Protein AF-A0A2U3K856-F1 (afdb_monomer_lite)

Organism: NCBI:txid2042962

pLDDT: mean 74.53, std 21.67, range [30.28, 96.25]

Foldseek 3Di:
DDDDDDDDDDDDDPDDPPPPPVDPPPPQPQLCVVCVVQLVVQCVVPNNLRSLLVVLVVLLVVLVVLVVVCVVPVPDPVDPPDPDPSVSSSVSSNVNSVVSNVVSVVVVVVVVD

Structure (mmCIF, N/CA/C/O backbone):
data_AF-A0A2U3K856-F1
#
_entry.id   AF-A0A2U3K856-F1
#
loop_
_atom_site.group_PDB
_atom_site.id
_atom_site.type_symbol
_atom_site.label_atom_id
_atom_site.label_alt_id
_atom_site.label_comp_id
_atom_site.label_asym_id
_atom_site.label_entity_id
_atom_site.label_seq_id
_atom_site.pdbx_PDB_ins_code
_atom_site.Cartn_x
_atom_site.Cartn_y
_atom_site.Cartn_z
_atom_site.occupancy
_atom_site.B_iso_or_equiv
_atom_site.auth_seq_id
_atom_site.auth_comp_id
_atom_site.auth_asym_id
_atom_site.auth_atom_id
_atom_site.pdbx_PDB_model_num
ATOM 1 N N . MET A 1 1 ? 13.193 55.016 -35.273 1.00 34.50 1 MET A N 1
ATOM 2 C CA . MET A 1 1 ? 11.829 55.539 -35.527 1.00 34.50 1 MET A CA 1
ATOM 3 C C . MET A 1 1 ? 11.645 55.729 -37.026 1.00 34.50 1 MET A C 1
ATOM 5 O O . MET A 1 1 ? 12.652 56.051 -37.648 1.00 34.50 1 MET A O 1
ATOM 9 N N . PRO A 1 2 ? 10.433 55.655 -37.610 1.00 50.34 2 PRO A N 1
ATOM 10 C CA . PRO A 1 2 ? 9.139 55.136 -37.128 1.00 50.34 2 PRO A CA 1
ATOM 11 C C . PRO A 1 2 ? 8.605 54.028 -38.096 1.00 50.34 2 PRO A C 1
ATOM 13 O O . PRO A 1 2 ? 9.212 53.759 -39.124 1.00 50.34 2 PRO A O 1
ATOM 16 N N . ARG A 1 3 ? 7.560 53.252 -37.797 1.00 36.56 3 ARG A N 1
ATOM 17 C CA . ARG A 1 3 ? 6.150 53.649 -37.902 1.00 36.56 3 ARG A CA 1
ATOM 18 C C . ARG A 1 3 ? 5.308 52.933 -36.850 1.00 36.56 3 ARG A C 1
ATOM 20 O O . ARG A 1 3 ? 5.288 51.712 -36.770 1.00 36.56 3 ARG A O 1
ATOM 27 N N . THR A 1 4 ? 4.620 53.758 -36.081 1.00 47.41 4 THR A N 1
ATOM 28 C CA . THR A 1 4 ? 3.412 53.463 -35.321 1.00 47.41 4 THR A CA 1
ATOM 29 C C . THR A 1 4 ? 2.319 52.928 -36.245 1.00 47.41 4 THR A C 1
ATOM 31 O O . THR A 1 4 ? 2.082 53.511 -37.305 1.00 47.41 4 THR A O 1
ATOM 34 N N . PHE A 1 5 ? 1.626 51.879 -35.814 1.00 31.89 5 PHE A N 1
ATOM 35 C CA . PHE A 1 5 ? 0.264 51.601 -36.251 1.00 31.89 5 PHE A CA 1
ATOM 36 C C . PHE A 1 5 ? -0.542 51.304 -34.989 1.00 31.89 5 PHE A C 1
ATOM 38 O O . PHE A 1 5 ? -0.289 50.322 -34.298 1.00 31.89 5 PHE A O 1
ATOM 45 N N . ASP A 1 6 ? -1.422 52.239 -34.668 1.00 40.41 6 ASP A N 1
ATOM 46 C CA . ASP A 1 6 ? -2.456 52.125 -33.648 1.00 40.41 6 ASP A CA 1
ATOM 47 C C . ASP A 1 6 ? -3.807 52.252 -34.370 1.00 40.41 6 ASP A C 1
ATOM 49 O O . ASP A 1 6 ? -3.843 52.662 -35.534 1.00 40.41 6 ASP A O 1
ATOM 53 N N . VAL A 1 7 ? -4.884 51.986 -33.634 1.00 35.28 7 VAL A N 1
ATOM 54 C CA . VAL A 1 7 ? -6.310 52.006 -33.990 1.00 35.28 7 VAL A CA 1
ATOM 55 C C . VAL A 1 7 ? -6.893 50.624 -34.304 1.00 35.28 7 VAL A C 1
ATOM 57 O O . VAL A 1 7 ? -6.959 50.162 -35.438 1.00 35.28 7 VAL A O 1
ATOM 60 N N . SER A 1 8 ? -7.315 49.976 -33.216 1.00 41.66 8 SER A N 1
ATOM 61 C CA . SER A 1 8 ? -8.722 49.661 -32.931 1.00 41.66 8 SER A CA 1
ATOM 62 C C . SER A 1 8 ? -9.647 49.350 -34.111 1.00 41.66 8 SER A C 1
ATOM 64 O O . SER A 1 8 ? -10.033 50.250 -34.842 1.00 41.66 8 SER A O 1
ATOM 66 N N . GLU A 1 9 ? -10.085 48.092 -34.185 1.00 41.16 9 GLU A N 1
ATOM 67 C CA . GLU A 1 9 ? -11.480 47.619 -34.309 1.00 41.16 9 GLU A CA 1
ATOM 68 C C . GLU A 1 9 ? -11.466 46.213 -34.918 1.00 41.16 9 GLU A C 1
ATOM 70 O O . GLU A 1 9 ? -10.957 45.989 -36.012 1.00 41.16 9 GLU A O 1
ATOM 75 N N . GLY A 1 10 ? -12.014 45.237 -34.196 1.00 32.22 10 GLY A N 1
ATOM 76 C CA . GLY A 1 10 ? -12.090 43.869 -34.697 1.00 32.22 10 GLY A CA 1
ATOM 77 C C . GLY A 1 10 ? -12.407 42.869 -33.606 1.00 32.22 10 GLY A C 1
ATOM 78 O O . GLY A 1 10 ? -11.552 42.096 -33.193 1.00 32.22 10 GLY A O 1
ATOM 79 N N . ILE A 1 11 ? -13.646 42.916 -33.125 1.00 47.19 11 ILE A N 1
ATOM 80 C CA . ILE A 1 11 ? -14.276 41.864 -32.329 1.00 47.19 11 ILE A CA 1
ATOM 81 C C . ILE A 1 11 ? -14.063 40.529 -33.054 1.00 47.19 11 ILE A C 1
ATOM 83 O O . ILE A 1 11 ? -14.639 40.308 -34.118 1.00 47.19 11 ILE A O 1
ATOM 87 N N . LEU A 1 12 ? -13.260 39.633 -32.481 1.00 36.38 12 LEU A N 1
ATOM 88 C CA . LEU A 1 12 ? -13.269 38.227 -32.857 1.00 36.38 12 LEU A CA 1
ATOM 89 C C . LEU A 1 12 ? -13.271 37.387 -31.583 1.00 36.38 12 LEU A C 1
ATOM 91 O O . LEU A 1 12 ? -12.282 37.305 -30.864 1.00 36.38 12 LEU A O 1
ATOM 95 N N . SER A 1 13 ? -14.471 36.882 -31.307 1.00 35.12 13 SER A N 1
ATOM 96 C CA . SER A 1 13 ? -14.848 35.764 -30.450 1.00 35.12 13 SER A CA 1
ATOM 97 C C . SER A 1 13 ? -13.857 35.324 -29.378 1.00 35.12 13 SER A C 1
ATOM 99 O O . SER A 1 13 ? -12.834 34.703 -29.651 1.00 35.12 13 SER A O 1
ATOM 101 N N . ALA A 1 14 ? -14.285 35.507 -28.128 1.00 40.62 14 ALA A N 1
ATOM 102 C CA . ALA A 1 14 ? -13.932 34.608 -27.046 1.00 40.62 14 ALA A CA 1
ATOM 103 C C . ALA A 1 14 ? -14.313 33.174 -27.452 1.00 40.62 14 ALA A C 1
ATOM 105 O O . ALA A 1 14 ? -15.461 32.756 -27.296 1.00 40.62 14 ALA A O 1
ATOM 106 N N . GLU A 1 15 ? -13.363 32.431 -28.014 1.00 43.78 15 GLU A N 1
ATOM 107 C CA . GLU A 1 15 ? -13.468 30.982 -28.055 1.00 43.78 15 GLU A CA 1
ATOM 108 C C . GLU A 1 15 ? -13.307 30.467 -26.621 1.00 43.78 15 GLU A C 1
ATOM 110 O O . GLU A 1 15 ? -12.404 30.904 -25.895 1.00 43.78 15 GLU A O 1
ATOM 115 N N . PRO A 1 16 ? -14.200 29.577 -26.163 1.00 37.84 16 PRO A N 1
ATOM 116 C CA . PRO A 1 16 ? -14.087 29.011 -24.838 1.00 37.84 16 PRO A CA 1
ATOM 117 C C . PRO A 1 16 ? -12.800 28.195 -24.815 1.00 37.84 16 PRO A C 1
ATOM 119 O O . PRO A 1 16 ? -12.584 27.355 -25.689 1.00 37.84 16 PRO A O 1
ATOM 122 N N . LEU A 1 17 ? -11.954 28.446 -23.814 1.00 40.78 17 LEU A N 1
ATOM 123 C CA . LEU A 1 17 ? -10.871 27.550 -23.430 1.00 40.78 17 LEU A CA 1
ATOM 124 C C . LEU A 1 17 ? -11.414 26.124 -23.490 1.00 40.78 17 LEU A C 1
ATOM 126 O O . LEU A 1 17 ? -12.246 25.741 -22.665 1.00 40.78 17 LEU A O 1
ATOM 130 N N . CYS A 1 18 ? -10.996 25.393 -24.527 1.00 30.28 18 CYS A N 1
ATOM 131 C CA . CYS A 1 18 ? -11.321 23.997 -24.733 1.00 30.28 18 CYS A CA 1
ATOM 132 C C . CYS A 1 18 ? -10.980 23.293 -23.429 1.00 30.28 18 CYS A C 1
ATOM 134 O O . CYS A 1 18 ? -9.810 23.145 -23.073 1.00 30.28 18 CYS A O 1
ATOM 136 N N . SER A 1 19 ? -12.039 22.953 -22.698 1.00 41.44 19 SER A N 1
ATOM 137 C CA . SER A 1 19 ? -12.000 22.237 -21.443 1.00 41.44 19 SER A CA 1
ATOM 138 C C . SER A 1 19 ? -11.069 21.054 -21.629 1.00 41.44 19 SER A C 1
ATOM 140 O O . SER A 1 19 ? -11.345 20.151 -22.423 1.00 41.44 19 SER A O 1
ATOM 142 N N . THR A 1 20 ? -9.940 21.094 -20.929 1.00 46.66 20 THR A N 1
ATOM 143 C CA . THR A 1 20 ? -9.051 19.962 -20.753 1.00 46.66 20 THR A CA 1
ATOM 144 C C . THR A 1 20 ? -9.845 18.875 -20.037 1.00 46.66 20 THR A C 1
ATOM 146 O O . THR A 1 20 ? -9.769 1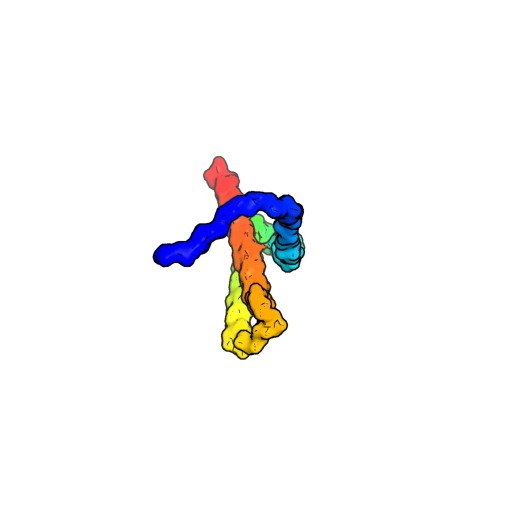8.707 -18.825 1.00 46.66 20 THR A O 1
ATOM 149 N N . HIS A 1 21 ? -10.611 18.098 -20.800 1.00 47.59 21 HIS A N 1
ATOM 150 C CA . HIS A 1 21 ? -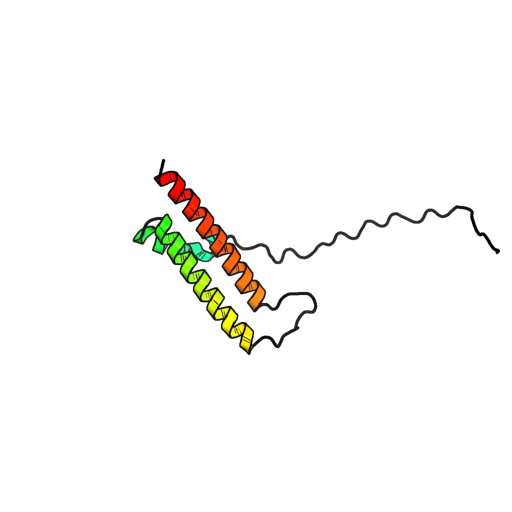11.053 16.769 -20.408 1.00 47.59 21 HIS A CA 1
ATOM 151 C C . HIS A 1 21 ? -9.810 15.868 -20.411 1.00 47.59 21 HIS A C 1
ATOM 153 O O . HIS A 1 21 ? -9.616 15.010 -21.270 1.00 47.59 21 HIS A O 1
ATOM 159 N N . GLY A 1 22 ? -8.912 16.132 -19.459 1.00 41.62 22 GLY A N 1
ATOM 160 C CA . GLY A 1 22 ? -7.811 15.261 -19.094 1.00 41.62 22 GLY A CA 1
ATOM 161 C C . GLY A 1 22 ? -8.413 14.012 -18.475 1.00 41.62 22 GLY A C 1
ATOM 162 O O . GLY A 1 22 ? -8.937 14.056 -17.367 1.00 41.62 22 GLY A O 1
ATOM 163 N N . GLY A 1 23 ? -8.409 12.935 -19.259 1.00 42.06 23 GLY A N 1
ATOM 164 C CA . GLY A 1 23 ? -9.114 11.685 -19.009 1.00 42.06 23 GLY A CA 1
ATOM 165 C C . GLY A 1 23 ? -9.051 11.177 -17.570 1.00 42.06 23 GLY A C 1
ATOM 166 O O . GLY A 1 23 ? -7.977 10.912 -17.030 1.00 42.06 23 GLY A O 1
ATOM 167 N N . GLY A 1 24 ? -10.237 10.943 -17.010 1.00 45.03 24 GLY A N 1
ATOM 168 C CA . GLY A 1 24 ? -10.473 10.242 -15.751 1.00 45.03 24 GLY A CA 1
ATOM 169 C C . GLY A 1 24 ? -10.172 8.741 -15.817 1.00 45.03 24 GLY A C 1
ATOM 170 O O . GLY A 1 24 ? -11.021 7.938 -15.455 1.00 45.03 24 GLY A O 1
ATOM 171 N N . TYR A 1 25 ? -8.976 8.359 -16.268 1.00 49.81 25 TYR A N 1
ATOM 172 C CA . TYR A 1 25 ? -8.489 6.971 -16.216 1.00 49.81 25 TYR A CA 1
ATOM 173 C C . TYR A 1 25 ? -7.676 6.672 -14.952 1.00 49.81 25 TYR A C 1
ATOM 175 O O . TYR A 1 25 ? -7.108 5.596 -14.827 1.00 49.81 25 TYR A O 1
ATOM 183 N N . ASN A 1 26 ? -7.616 7.622 -14.019 1.00 52.28 26 ASN A N 1
ATOM 184 C CA . ASN A 1 26 ? -7.006 7.441 -12.710 1.00 52.28 26 ASN A CA 1
ATOM 185 C C . ASN A 1 26 ? -8.054 7.711 -11.630 1.00 52.28 26 ASN A C 1
ATOM 187 O O . ASN A 1 26 ? -7.900 8.608 -10.809 1.00 52.28 26 ASN A O 1
ATOM 191 N N . ARG A 1 27 ? -9.195 7.019 -11.716 1.00 52.84 27 ARG A N 1
ATOM 192 C CA . ARG A 1 27 ? -10.062 6.855 -10.554 1.00 52.84 27 ARG A CA 1
ATOM 193 C C . ARG A 1 27 ? -9.466 5.645 -9.831 1.00 52.84 27 ARG A C 1
ATOM 195 O O . ARG A 1 27 ? -9.633 4.544 -10.354 1.00 52.84 27 ARG A O 1
ATOM 202 N N . PRO A 1 28 ? -8.698 5.830 -8.741 1.00 56.22 28 PRO A N 1
ATOM 203 C CA . PRO A 1 28 ? -8.270 4.696 -7.942 1.00 56.22 28 PRO A CA 1
ATOM 204 C C . PRO A 1 28 ? -9.559 3.990 -7.535 1.00 56.22 28 PRO A C 1
ATOM 206 O O . PRO A 1 28 ? -10.477 4.639 -7.022 1.00 56.22 28 PRO A O 1
ATOM 209 N N . MET A 1 29 ? -9.679 2.704 -7.851 1.00 58.78 29 MET A N 1
ATOM 210 C CA . MET A 1 29 ? -10.653 1.895 -7.135 1.00 58.78 29 MET A CA 1
ATOM 211 C C . MET A 1 29 ? -10.229 1.991 -5.663 1.00 58.78 29 MET A C 1
ATOM 213 O O . MET A 1 29 ? -9.027 1.938 -5.376 1.00 58.78 29 MET A O 1
ATOM 217 N N . PRO A 1 30 ? -11.152 2.317 -4.748 1.00 79.12 30 PRO A N 1
ATOM 218 C CA . PRO A 1 30 ? -10.781 2.511 -3.356 1.00 79.12 30 PRO A CA 1
ATOM 219 C C . PRO A 1 30 ? -10.127 1.222 -2.855 1.00 79.12 30 PRO A C 1
ATOM 221 O O . PRO A 1 30 ? -10.644 0.132 -3.091 1.00 79.12 30 PRO A O 1
ATOM 224 N N . VAL A 1 31 ? -8.986 1.341 -2.170 1.00 86.44 31 VAL A N 1
ATOM 225 C CA . VAL A 1 31 ? -8.171 0.181 -1.757 1.00 86.44 31 VAL A CA 1
ATOM 226 C C . VAL A 1 31 ? -8.973 -0.847 -0.952 1.00 86.44 31 VAL A C 1
ATOM 228 O O . VAL A 1 31 ? -8.686 -2.038 -0.990 1.00 86.44 31 VAL A O 1
ATOM 231 N N . PHE A 1 32 ? -10.011 -0.385 -0.255 1.00 86.88 32 PHE A N 1
ATOM 232 C CA . PHE A 1 32 ? -10.925 -1.211 0.525 1.00 86.88 32 PHE A CA 1
ATOM 233 C C . PHE A 1 32 ? -11.800 -2.137 -0.326 1.00 86.88 32 PHE A C 1
ATOM 235 O O . PHE A 1 32 ? -12.091 -3.237 0.129 1.00 86.88 32 PHE A O 1
ATOM 242 N N . ASP A 1 33 ? -12.179 -1.726 -1.538 1.00 87.38 33 ASP A N 1
ATOM 243 C CA . ASP A 1 33 ? -12.967 -2.563 -2.450 1.00 87.38 33 ASP A CA 1
ATOM 244 C C . ASP A 1 33 ? -12.050 -3.576 -3.151 1.00 87.38 33 ASP A C 1
ATOM 246 O O . ASP A 1 33 ? -12.361 -4.763 -3.219 1.00 87.38 33 ASP A O 1
ATOM 250 N N . ASP A 1 34 ? -10.877 -3.128 -3.611 1.00 87.56 34 ASP A N 1
ATOM 251 C CA . ASP A 1 34 ? -9.912 -3.979 -4.322 1.00 87.56 34 ASP A CA 1
ATOM 252 C C . ASP A 1 34 ? -9.344 -5.098 -3.437 1.00 87.56 34 ASP A C 1
ATOM 254 O O . ASP A 1 34 ? -9.053 -6.193 -3.918 1.00 87.56 34 ASP A O 1
ATOM 258 N N . LYS A 1 35 ? -9.163 -4.820 -2.142 1.00 90.75 35 LYS A N 1
ATOM 259 C CA . LYS A 1 35 ? -8.539 -5.729 -1.171 1.00 90.75 35 LYS A CA 1
ATOM 260 C C . LYS A 1 35 ? -9.520 -6.263 -0.128 1.00 90.75 35 LYS A C 1
ATOM 262 O O . LYS A 1 35 ? -9.091 -6.744 0.918 1.00 90.75 35 LYS A O 1
ATOM 267 N N . GLN A 1 36 ? -10.823 -6.209 -0.408 1.00 92.56 36 GLN A N 1
ATOM 268 C CA . GLN A 1 36 ? -11.874 -6.559 0.549 1.00 92.56 36 GLN A CA 1
ATOM 269 C C . GLN A 1 36 ? -11.701 -7.964 1.150 1.00 92.56 36 GLN A C 1
ATOM 271 O O . GLN A 1 36 ? -11.716 -8.110 2.368 1.00 92.56 36 GLN A O 1
ATOM 276 N N . GLU A 1 37 ? -11.497 -8.990 0.320 1.00 94.06 37 GLU A N 1
ATOM 277 C CA . GLU A 1 37 ? -11.373 -10.383 0.783 1.00 94.06 37 GLU A CA 1
ATOM 278 C C . GLU A 1 37 ? -10.162 -10.579 1.713 1.00 94.06 37 GLU A C 1
ATOM 280 O O . GLU A 1 37 ? -10.268 -11.190 2.778 1.00 94.06 37 GLU A O 1
ATOM 285 N N . GLU A 1 38 ? -9.011 -10.014 1.340 1.00 93.50 38 GLU A N 1
ATOM 286 C CA . GLU A 1 38 ? -7.788 -10.073 2.145 1.00 93.50 38 GLU A CA 1
ATOM 287 C C . GLU A 1 38 ? -7.959 -9.315 3.466 1.00 93.50 38 GLU A C 1
ATOM 289 O O . GLU A 1 38 ? -7.560 -9.807 4.524 1.00 93.50 38 GLU A O 1
ATOM 294 N N . LEU A 1 39 ? -8.586 -8.134 3.418 1.00 95.19 39 LEU A N 1
ATOM 295 C CA . LEU A 1 39 ? -8.898 -7.341 4.602 1.00 95.19 39 LEU A CA 1
ATOM 296 C C . LEU A 1 39 ? -9.812 -8.122 5.545 1.00 95.19 39 LEU A C 1
ATOM 298 O O . LEU A 1 39 ? -9.457 -8.295 6.705 1.00 95.19 39 LEU A O 1
ATOM 302 N N . GLU A 1 40 ? -10.925 -8.671 5.063 1.00 94.94 40 GLU A N 1
ATOM 303 C CA . GLU A 1 40 ? -11.840 -9.472 5.881 1.00 94.94 40 GLU A CA 1
ATOM 304 C C . GLU A 1 40 ? -11.126 -10.670 6.522 1.00 94.94 40 GLU A C 1
ATOM 306 O O . GLU A 1 40 ? -11.282 -10.930 7.722 1.00 94.94 40 GLU A O 1
ATOM 311 N N . HIS A 1 41 ? -10.284 -11.369 5.758 1.00 96.06 41 HIS A N 1
ATOM 312 C CA . HIS A 1 41 ? -9.521 -12.511 6.247 1.00 96.06 41 HIS A CA 1
ATOM 313 C C . HIS A 1 41 ? -8.548 -12.126 7.373 1.00 96.06 41 HIS A C 1
ATOM 315 O O . HIS A 1 41 ? -8.574 -12.711 8.463 1.00 96.06 41 HIS A O 1
ATOM 321 N N . TYR A 1 42 ? -7.700 -11.122 7.142 1.00 96.00 42 TYR A N 1
ATOM 322 C CA . TYR A 1 42 ? -6.672 -10.727 8.103 1.00 96.00 42 TYR A CA 1
ATOM 323 C C . TYR A 1 42 ? -7.234 -9.948 9.298 1.00 96.00 42 TYR A C 1
ATOM 325 O O . TYR A 1 42 ? -6.741 -10.119 10.418 1.00 96.00 42 TYR A O 1
ATOM 333 N N . GLU A 1 43 ? -8.271 -9.129 9.102 1.00 95.12 43 GLU A N 1
ATOM 334 C CA . GLU A 1 43 ? -8.974 -8.442 10.190 1.00 95.12 43 GLU A CA 1
ATOM 335 C C . GLU A 1 43 ? -9.661 -9.450 11.122 1.00 95.12 43 GLU A C 1
ATOM 337 O O . GLU A 1 43 ? -9.572 -9.299 12.342 1.00 95.12 43 GLU A O 1
ATOM 342 N N . THR A 1 44 ? -10.255 -10.520 10.579 1.00 94.62 44 THR A N 1
ATOM 343 C CA . THR A 1 44 ? -10.881 -11.584 11.384 1.00 94.62 44 THR A CA 1
ATOM 344 C C . THR A 1 44 ? -9.855 -12.351 12.219 1.00 94.62 44 THR A C 1
ATOM 346 O O . THR A 1 44 ? -10.104 -12.649 13.387 1.00 94.62 44 THR A O 1
ATOM 349 N N . MET A 1 45 ? -8.686 -12.667 11.654 1.00 95.25 45 MET A N 1
ATOM 350 C CA . MET A 1 45 ? -7.672 -13.461 12.359 1.00 95.25 45 MET A CA 1
ATOM 351 C C . MET A 1 45 ? -6.867 -12.669 13.395 1.00 95.25 45 MET A C 1
ATOM 353 O O . MET A 1 45 ? -6.495 -13.220 14.430 1.00 95.25 45 MET A O 1
ATOM 357 N N . MET A 1 46 ? -6.543 -11.403 13.118 1.00 93.12 46 MET A N 1
ATOM 358 C CA . MET A 1 46 ? -5.566 -10.637 13.911 1.00 93.12 46 MET A CA 1
ATOM 359 C C . MET A 1 46 ? -6.143 -9.379 14.572 1.00 93.12 46 MET A C 1
ATOM 361 O O . MET A 1 46 ? -5.448 -8.726 15.360 1.00 93.12 46 MET A O 1
ATOM 365 N N . GLY A 1 47 ? -7.401 -9.048 14.279 1.00 92.81 47 GLY A N 1
ATOM 366 C CA . GLY A 1 47 ? -8.046 -7.793 14.648 1.00 92.81 47 GLY A CA 1
ATOM 367 C C . GLY A 1 47 ? -7.762 -6.679 13.639 1.00 92.81 47 GLY A C 1
ATOM 368 O O . GLY A 1 47 ? -6.732 -6.676 12.965 1.00 92.81 47 GLY A O 1
ATOM 369 N N . VAL A 1 48 ? -8.661 -5.694 13.581 1.00 91.88 48 VAL A N 1
ATOM 370 C CA . VAL A 1 48 ? -8.673 -4.609 12.581 1.00 91.88 48 VAL A CA 1
ATOM 371 C C . VAL A 1 48 ? -7.310 -3.925 12.363 1.00 91.88 48 VAL A C 1
ATOM 373 O O . VAL A 1 48 ? -6.827 -3.927 11.229 1.00 91.88 48 VAL A O 1
ATOM 376 N N . PRO A 1 49 ? -6.618 -3.386 13.392 1.00 93.19 49 PRO A N 1
ATOM 377 C CA . PRO A 1 49 ? -5.377 -2.645 13.156 1.00 93.19 49 PRO A CA 1
ATOM 378 C C . PRO A 1 49 ? -4.235 -3.539 12.651 1.00 93.19 49 PRO A C 1
ATOM 380 O O . PRO A 1 49 ? -3.441 -3.114 11.815 1.00 93.19 49 PRO A O 1
ATOM 383 N N . ARG A 1 50 ? -4.149 -4.789 13.127 1.00 93.88 50 ARG A N 1
ATOM 384 C CA . ARG A 1 50 ? -3.109 -5.736 12.690 1.00 93.88 50 ARG A CA 1
ATOM 385 C C . ARG A 1 50 ? -3.420 -6.325 11.318 1.00 93.88 50 ARG A C 1
ATOM 387 O O . ARG A 1 50 ? -2.497 -6.512 10.533 1.00 93.88 50 ARG A O 1
ATOM 394 N N . GLY A 1 51 ? -4.693 -6.580 11.023 1.00 95.38 51 GLY A N 1
ATOM 395 C CA . GLY A 1 51 ? -5.139 -7.100 9.736 1.00 95.38 51 GLY A CA 1
ATOM 396 C C . GLY A 1 51 ? -4.885 -6.122 8.593 1.00 95.38 51 GLY A C 1
ATOM 397 O O . GLY A 1 51 ? -4.230 -6.475 7.616 1.00 95.38 51 GLY A O 1
ATOM 398 N N . ARG A 1 52 ? -5.277 -4.853 8.766 1.00 94.56 52 ARG A N 1
ATOM 399 C CA . ARG A 1 52 ? -4.992 -3.780 7.794 1.00 94.56 52 ARG A CA 1
ATOM 400 C C . ARG A 1 52 ? -3.499 -3.574 7.565 1.00 94.56 52 ARG A C 1
ATOM 402 O O . ARG A 1 52 ? -3.068 -3.360 6.431 1.00 94.56 52 ARG A O 1
ATOM 409 N N . LEU A 1 53 ? -2.694 -3.665 8.626 1.00 96.12 53 LEU A N 1
ATOM 410 C CA . LEU A 1 53 ? -1.241 -3.564 8.506 1.00 96.12 53 LEU A CA 1
ATOM 411 C C . LEU A 1 53 ? -0.648 -4.749 7.729 1.00 96.12 53 LEU A C 1
ATOM 413 O O . LEU A 1 53 ? 0.268 -4.546 6.939 1.00 96.12 53 LEU A O 1
ATOM 417 N N . ALA A 1 54 ? -1.176 -5.963 7.904 1.00 96.25 54 ALA A N 1
ATOM 418 C CA . ALA A 1 54 ? -0.733 -7.130 7.145 1.00 96.25 54 ALA A CA 1
ATOM 419 C C . ALA A 1 54 ? -0.990 -6.964 5.637 1.00 96.25 54 ALA A C 1
ATOM 421 O O . ALA A 1 54 ? -0.063 -7.133 4.850 1.00 96.25 54 ALA A O 1
ATOM 422 N N . VAL A 1 55 ? -2.192 -6.523 5.249 1.00 95.38 55 VAL A N 1
ATOM 423 C CA . VAL A 1 55 ? -2.526 -6.224 3.840 1.00 95.38 55 VAL A CA 1
ATOM 424 C C . VAL A 1 55 ? -1.648 -5.100 3.285 1.00 95.38 55 VAL A C 1
ATOM 426 O O . VAL A 1 55 ? -1.147 -5.183 2.168 1.00 95.38 55 VAL A O 1
ATOM 429 N N . THR A 1 56 ? -1.380 -4.065 4.086 1.00 95.94 56 THR A N 1
ATOM 430 C CA . THR A 1 56 ? -0.461 -2.982 3.701 1.00 95.94 56 THR A CA 1
ATOM 431 C C . THR A 1 56 ? 0.942 -3.515 3.386 1.00 95.94 56 THR A C 1
ATOM 433 O O . THR A 1 56 ? 1.553 -3.113 2.395 1.00 95.94 56 THR A O 1
ATOM 436 N N . MET A 1 57 ? 1.474 -4.406 4.229 1.00 96.06 57 MET A N 1
ATOM 437 C CA . MET A 1 57 ? 2.805 -4.990 4.037 1.00 96.06 57 MET A CA 1
ATOM 438 C C . MET A 1 57 ? 2.883 -5.833 2.761 1.00 96.06 57 MET A C 1
ATOM 440 O O . MET A 1 57 ? 3.900 -5.789 2.064 1.00 96.06 57 MET A O 1
ATOM 444 N N . ASP A 1 58 ? 1.812 -6.550 2.434 1.00 94.25 58 ASP A N 1
ATOM 445 C CA . ASP A 1 58 ? 1.699 -7.318 1.195 1.00 94.25 58 ASP A CA 1
ATOM 446 C C . ASP A 1 58 ? 1.694 -6.395 -0.035 1.00 94.25 58 ASP A C 1
ATOM 448 O O . ASP A 1 58 ? 2.542 -6.527 -0.917 1.00 94.25 58 ASP A O 1
ATOM 452 N N . MET A 1 59 ? 0.874 -5.335 -0.019 1.00 93.44 59 MET A N 1
ATOM 453 C CA . MET A 1 59 ? 0.836 -4.331 -1.094 1.00 93.44 59 MET A CA 1
ATOM 454 C C . MET A 1 59 ? 2.197 -3.667 -1.350 1.00 93.44 59 MET A C 1
ATOM 456 O O . MET A 1 59 ? 2.562 -3.403 -2.499 1.00 93.44 59 MET A O 1
ATOM 460 N N . ILE A 1 60 ? 2.958 -3.376 -0.291 1.00 95.06 60 ILE A N 1
ATOM 461 C CA . ILE A 1 60 ? 4.311 -2.818 -0.420 1.00 95.06 60 ILE A CA 1
ATOM 462 C C . ILE A 1 60 ? 5.262 -3.856 -1.030 1.00 95.06 60 ILE A C 1
ATOM 464 O O . ILE A 1 60 ? 6.106 -3.502 -1.855 1.00 95.06 60 ILE A O 1
ATOM 468 N N . THR A 1 61 ? 5.125 -5.127 -0.659 1.00 94.12 61 THR A N 1
ATOM 469 C CA . THR A 1 61 ? 5.951 -6.219 -1.192 1.00 94.12 61 THR A CA 1
ATOM 470 C C . THR A 1 61 ? 5.710 -6.419 -2.687 1.00 94.12 61 THR A C 1
ATOM 472 O O . THR A 1 61 ? 6.673 -6.460 -3.458 1.00 94.12 61 THR A O 1
ATOM 475 N N . ASP A 1 62 ? 4.450 -6.416 -3.116 1.00 90.69 62 ASP A N 1
ATOM 476 C CA . ASP A 1 62 ? 4.073 -6.469 -4.530 1.00 90.69 62 ASP A CA 1
ATOM 477 C C . ASP A 1 62 ? 4.609 -5.264 -5.309 1.00 90.69 62 ASP A C 1
ATOM 479 O O . ASP A 1 62 ? 5.190 -5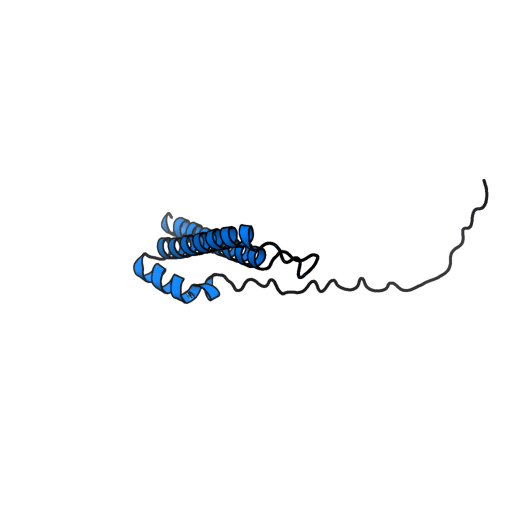.411 -6.388 1.00 90.69 62 ASP A O 1
ATOM 483 N N . ALA A 1 63 ? 4.492 -4.059 -4.741 1.00 91.25 63 ALA A N 1
ATOM 484 C CA . ALA A 1 63 ? 5.045 -2.853 -5.347 1.00 91.25 63 ALA A CA 1
ATOM 485 C C . ALA A 1 63 ? 6.571 -2.958 -5.531 1.00 91.25 63 ALA A C 1
ATOM 487 O O . ALA A 1 63 ? 7.085 -2.624 -6.599 1.00 91.25 63 ALA A O 1
ATOM 488 N N . MET A 1 64 ? 7.305 -3.470 -4.536 1.00 89.31 64 MET A N 1
ATOM 489 C CA . MET A 1 64 ? 8.752 -3.696 -4.649 1.00 89.31 64 MET A CA 1
ATOM 490 C C . MET A 1 64 ? 9.099 -4.733 -5.727 1.00 89.31 64 MET A C 1
ATOM 492 O O . MET A 1 64 ? 10.067 -4.545 -6.469 1.00 89.31 64 MET A O 1
ATOM 496 N N . ALA A 1 65 ? 8.302 -5.796 -5.871 1.00 88.25 65 ALA A N 1
ATOM 497 C CA . ALA A 1 65 ? 8.489 -6.784 -6.931 1.00 88.25 65 ALA A CA 1
ATOM 498 C C . ALA A 1 65 ? 8.284 -6.173 -8.332 1.00 88.25 65 ALA A C 1
ATOM 500 O O . ALA A 1 65 ? 9.065 -6.443 -9.251 1.00 88.25 65 ALA A O 1
ATOM 501 N N . LEU A 1 66 ? 7.281 -5.301 -8.492 1.00 84.50 66 LEU A N 1
ATOM 502 C CA . LEU A 1 66 ? 7.019 -4.576 -9.740 1.00 84.50 66 LEU A CA 1
ATOM 503 C C . LEU A 1 66 ? 8.130 -3.573 -10.083 1.00 84.50 66 LEU A C 1
ATOM 505 O O . LEU A 1 66 ? 8.485 -3.431 -11.254 1.00 84.50 66 LEU A O 1
ATOM 509 N N . VAL A 1 67 ? 8.745 -2.930 -9.084 1.00 85.94 67 VAL A N 1
ATOM 510 C CA . VAL A 1 67 ? 9.926 -2.069 -9.291 1.00 85.94 67 VAL A CA 1
ATOM 511 C C . VAL A 1 67 ? 11.093 -2.867 -9.887 1.00 85.94 67 VAL A C 1
ATOM 513 O O . VAL A 1 67 ? 11.760 -2.389 -10.808 1.00 85.94 67 VAL A O 1
ATOM 516 N N . GLY A 1 68 ? 11.321 -4.099 -9.419 1.00 81.50 68 GLY A N 1
ATOM 517 C CA . GLY A 1 68 ? 12.352 -4.982 -9.975 1.00 81.50 68 GLY A CA 1
ATOM 518 C C . GLY A 1 68 ? 12.122 -5.309 -11.456 1.00 81.50 68 GLY A C 1
ATOM 519 O O . GLY A 1 68 ? 13.060 -5.289 -12.253 1.00 81.50 68 GLY A O 1
ATOM 520 N N . GLN A 1 69 ? 10.864 -5.537 -11.845 1.00 71.12 69 GLN A N 1
ATOM 521 C CA . GLN A 1 69 ? 10.482 -5.795 -13.238 1.00 71.12 69 GLN A CA 1
ATOM 522 C C . GLN A 1 69 ? 10.600 -4.543 -14.112 1.00 71.12 69 GLN A C 1
ATOM 524 O 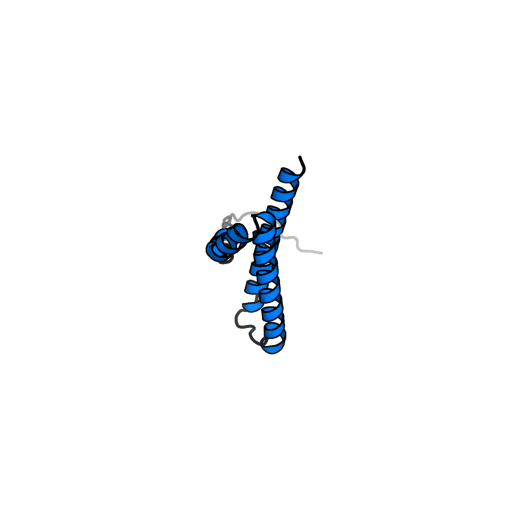O . GLN A 1 69 ? 11.058 -4.630 -15.254 1.00 71.12 69 GLN A O 1
ATOM 529 N N . HIS A 1 70 ? 10.284 -3.369 -13.562 1.00 74.38 70 HIS A N 1
ATOM 530 C CA . HIS A 1 70 ? 10.462 -2.096 -14.248 1.00 74.38 70 HIS A CA 1
ATOM 531 C C . HIS A 1 70 ? 11.926 -1.871 -14.668 1.00 74.38 70 HIS A C 1
ATOM 533 O O . HIS A 1 70 ? 12.183 -1.465 -15.798 1.00 74.38 70 HIS A O 1
ATOM 539 N N . GLY A 1 71 ? 12.901 -2.214 -13.817 1.00 64.38 71 GLY A N 1
ATOM 540 C CA . GLY A 1 71 ? 14.330 -2.101 -14.149 1.00 64.38 71 GLY A CA 1
ATOM 541 C C . GLY A 1 71 ? 14.784 -2.953 -15.347 1.00 64.38 71 GLY A C 1
ATOM 542 O O . GLY A 1 71 ? 15.755 -2.599 -16.011 1.00 64.38 71 GLY A O 1
ATOM 543 N N . VAL A 1 72 ? 14.071 -4.044 -15.651 1.00 68.75 72 VAL A N 1
ATOM 544 C CA . VAL A 1 72 ? 14.377 -4.967 -16.762 1.00 68.75 72 VAL A CA 1
ATOM 545 C C . VAL A 1 72 ? 13.581 -4.622 -18.026 1.00 68.75 72 VAL A C 1
ATOM 547 O O . VAL A 1 72 ? 14.113 -4.707 -19.133 1.00 68.75 72 VAL A O 1
ATOM 550 N N . TYR A 1 73 ? 12.317 -4.210 -17.876 1.00 58.28 73 TYR A N 1
ATOM 551 C CA . TYR A 1 73 ? 11.361 -4.065 -18.980 1.00 58.28 73 TYR A CA 1
ATOM 552 C C . TYR A 1 73 ? 11.024 -2.623 -19.371 1.00 58.28 73 TYR A C 1
ATOM 554 O O . TYR A 1 73 ? 10.193 -2.421 -20.263 1.00 58.28 73 TYR A O 1
ATOM 562 N N . CYS A 1 74 ? 11.672 -1.611 -18.785 1.00 64.44 74 CYS A N 1
ATOM 563 C CA . CYS A 1 74 ? 11.452 -0.209 -19.152 1.00 64.44 74 CYS A CA 1
ATOM 564 C C . CYS A 1 74 ? 12.062 0.131 -20.530 1.00 64.44 74 CYS A C 1
ATOM 566 O O . CYS A 1 74 ? 13.027 0.876 -20.659 1.00 64.44 74 CYS A O 1
ATOM 568 N N . GLN A 1 75 ? 11.481 -0.440 -21.586 1.00 55.81 75 GLN A N 1
ATOM 569 C CA . GLN A 1 75 ? 11.758 -0.118 -22.987 1.00 55.81 75 GLN A CA 1
ATOM 570 C C . GLN A 1 75 ? 10.552 0.499 -23.698 1.00 55.81 75 GLN A C 1
ATOM 572 O O . GLN A 1 75 ? 10.669 0.955 -24.833 1.00 55.81 75 GLN A O 1
ATOM 577 N N . SER A 1 76 ? 9.373 0.534 -23.069 1.00 56.31 76 SER A N 1
ATOM 578 C CA . SER A 1 76 ? 8.162 0.954 -23.768 1.00 56.31 76 SER A CA 1
ATOM 579 C C . SER A 1 76 ? 7.762 2.392 -23.432 1.00 56.31 76 SER A C 1
ATOM 581 O O . SER A 1 76 ? 6.921 2.632 -22.570 1.00 56.31 76 SER A O 1
ATOM 583 N N . GLN A 1 77 ? 8.280 3.354 -24.201 1.00 59.81 77 GLN A N 1
ATOM 584 C CA . GLN A 1 77 ? 7.563 4.609 -24.465 1.00 59.81 77 GLN A CA 1
ATOM 585 C C . GLN A 1 77 ? 6.453 4.340 -25.498 1.00 59.81 77 GLN A C 1
ATOM 587 O O . GLN A 1 77 ? 6.454 4.883 -26.596 1.00 59.81 77 GLN A O 1
ATOM 592 N N . ARG A 1 78 ? 5.508 3.442 -25.179 1.00 65.50 78 ARG A N 1
ATOM 593 C CA . ARG A 1 78 ? 4.348 3.173 -26.055 1.00 65.50 78 ARG A CA 1
ATOM 594 C C . ARG A 1 78 ? 3.424 4.391 -26.168 1.00 65.50 78 ARG A C 1
ATOM 596 O O . ARG A 1 78 ? 2.692 4.503 -27.142 1.00 65.50 78 ARG A O 1
ATOM 603 N N . TRP A 1 79 ? 3.487 5.296 -25.187 1.00 60.66 79 TRP A N 1
ATOM 604 C CA . TRP A 1 79 ? 2.661 6.496 -25.093 1.00 60.66 79 TRP A CA 1
ATOM 605 C C . TRP A 1 79 ? 3.506 7.688 -24.620 1.00 60.66 79 TRP A C 1
A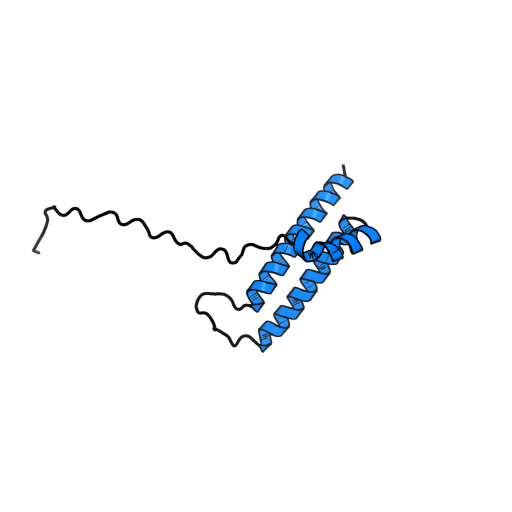TOM 607 O O . TRP A 1 79 ? 3.821 7.764 -23.429 1.00 60.66 79 TRP A O 1
ATOM 617 N N . PRO A 1 80 ? 3.887 8.626 -25.507 1.00 65.38 80 PRO A N 1
ATOM 618 C CA . PRO A 1 80 ? 4.607 9.823 -25.088 1.00 65.38 80 PRO A CA 1
ATOM 619 C C . PRO A 1 80 ? 3.733 10.655 -24.137 1.00 65.38 80 PRO A C 1
ATOM 621 O O . PRO A 1 80 ? 2.558 10.900 -24.408 1.00 65.38 80 PRO A O 1
ATOM 624 N N . GLY A 1 81 ? 4.298 11.065 -22.999 1.00 70.88 81 GLY A N 1
ATOM 625 C CA . GLY A 1 81 ? 3.619 11.903 -22.002 1.00 70.88 81 GLY A CA 1
ATOM 626 C C . GLY A 1 81 ? 2.788 11.164 -20.945 1.00 70.88 81 GLY A C 1
ATOM 627 O O . GLY A 1 81 ? 2.247 11.821 -20.058 1.00 70.88 81 GLY A O 1
ATOM 628 N N . LYS A 1 82 ? 2.701 9.825 -20.979 1.00 65.00 82 LYS A N 1
ATOM 629 C CA . LYS A 1 82 ? 2.124 9.024 -19.883 1.00 65.00 82 LYS A CA 1
ATOM 630 C C . LYS A 1 82 ? 3.209 8.171 -19.213 1.00 65.00 82 LYS A C 1
ATOM 632 O O . LYS A 1 82 ? 4.058 7.633 -19.923 1.00 65.00 82 LYS A O 1
ATOM 637 N N . PRO A 1 83 ? 3.201 8.029 -17.873 1.00 66.88 83 PRO A N 1
ATOM 638 C CA . PRO A 1 83 ? 4.135 7.136 -17.191 1.00 66.88 83 PRO A CA 1
ATOM 639 C C . PRO A 1 83 ? 3.947 5.693 -17.671 1.00 66.88 83 PRO A C 1
ATOM 641 O O . PRO A 1 83 ? 2.841 5.299 -18.052 1.00 66.88 83 PRO A O 1
ATOM 644 N N . VAL A 1 84 ? 5.028 4.908 -17.649 1.00 75.81 84 VAL A N 1
ATOM 645 C CA . VAL A 1 84 ? 4.998 3.479 -18.001 1.00 75.81 84 VAL A CA 1
ATOM 646 C C . VAL A 1 84 ? 3.958 2.764 -17.132 1.00 75.81 84 VAL A C 1
ATOM 648 O O . VAL A 1 84 ? 3.792 3.115 -15.965 1.00 75.81 84 VAL A O 1
ATOM 651 N N . MET A 1 85 ? 3.239 1.793 -17.702 1.00 76.31 85 MET A N 1
ATOM 652 C CA . MET A 1 85 ? 2.128 1.098 -17.035 1.00 76.31 85 MET A CA 1
ATOM 653 C C . MET A 1 85 ? 2.522 0.566 -15.650 1.00 76.31 85 MET A C 1
ATOM 655 O O . MET A 1 85 ? 1.816 0.821 -14.683 1.00 76.31 85 MET A O 1
ATOM 659 N N . ASP A 1 86 ? 3.689 -0.062 -15.534 1.00 77.62 86 ASP A N 1
ATOM 660 C CA . ASP A 1 86 ? 4.188 -0.619 -14.271 1.00 77.62 86 ASP A CA 1
ATOM 661 C C . ASP A 1 86 ? 4.355 0.463 -13.191 1.00 77.62 86 ASP A C 1
ATOM 663 O O . ASP A 1 86 ? 4.006 0.244 -12.035 1.00 77.62 86 ASP A O 1
ATOM 667 N N . ILE A 1 87 ? 4.804 1.668 -13.571 1.00 82.06 87 ILE A N 1
ATOM 668 C CA . ILE A 1 87 ? 4.905 2.815 -12.655 1.00 82.06 87 ILE A CA 1
ATOM 669 C C . ILE A 1 87 ? 3.514 3.222 -12.168 1.00 82.06 87 ILE A C 1
ATOM 671 O O . ILE A 1 87 ? 3.353 3.538 -10.995 1.00 82.06 87 ILE A O 1
ATOM 675 N N . GLN A 1 88 ? 2.502 3.212 -13.040 1.00 83.81 88 GLN A N 1
ATOM 676 C CA . GLN A 1 88 ? 1.131 3.539 -12.633 1.00 83.81 88 GLN A CA 1
ATOM 677 C C . GLN A 1 88 ? 0.610 2.537 -11.600 1.00 83.81 88 GLN A C 1
ATOM 679 O O . GLN A 1 88 ? 0.038 2.950 -10.595 1.00 83.81 88 GLN A O 1
ATOM 684 N N . ILE A 1 89 ? 0.869 1.242 -11.805 1.00 85.06 89 ILE A N 1
ATOM 685 C CA . ILE A 1 89 ? 0.477 0.191 -10.858 1.00 85.06 89 ILE A CA 1
ATOM 686 C C . ILE A 1 89 ? 1.194 0.391 -9.517 1.00 85.06 89 ILE A C 1
ATOM 688 O O . ILE A 1 89 ? 0.537 0.435 -8.483 1.00 85.06 89 ILE A O 1
ATOM 692 N N . ILE A 1 90 ? 2.514 0.611 -9.529 1.00 88.12 90 ILE A N 1
ATOM 693 C CA . ILE A 1 90 ? 3.301 0.874 -8.312 1.00 88.12 90 ILE A CA 1
ATOM 694 C C . ILE A 1 90 ? 2.751 2.089 -7.553 1.00 88.12 90 ILE A C 1
ATOM 696 O O . ILE A 1 90 ? 2.553 2.026 -6.341 1.00 88.12 90 ILE A O 1
ATOM 700 N N . MET A 1 91 ? 2.479 3.194 -8.252 1.00 88.19 91 MET A N 1
ATOM 701 C CA . MET A 1 91 ? 1.947 4.413 -7.635 1.00 88.19 91 MET A CA 1
ATOM 702 C C . MET A 1 91 ? 0.571 4.185 -7.002 1.00 88.19 91 MET A C 1
ATOM 704 O O . MET A 1 91 ? 0.308 4.704 -5.914 1.00 88.19 91 MET A O 1
ATOM 708 N N . ASN A 1 92 ? -0.284 3.386 -7.642 1.00 88.31 92 ASN A N 1
ATOM 709 C CA . ASN A 1 92 ? -1.596 3.037 -7.106 1.00 88.31 92 ASN A CA 1
ATOM 710 C C . ASN A 1 92 ? -1.466 2.151 -5.859 1.00 88.31 92 ASN A C 1
ATOM 712 O O . ASN A 1 92 ? -2.069 2.471 -4.835 1.00 88.31 92 ASN A O 1
ATOM 716 N N . SER A 1 93 ? -0.611 1.122 -5.891 1.00 89.56 93 SER A N 1
ATOM 717 C CA . SER A 1 93 ? -0.354 0.257 -4.730 1.00 89.56 93 SER A CA 1
ATOM 718 C C . SER A 1 93 ? 0.183 1.042 -3.531 1.00 89.56 93 SER A C 1
ATOM 720 O O . SER A 1 93 ? -0.286 0.864 -2.409 1.00 89.56 93 SER A O 1
ATOM 722 N N . LEU A 1 94 ? 1.124 1.967 -3.752 1.00 92.38 94 LEU A N 1
ATOM 723 C CA . LEU A 1 94 ? 1.663 2.817 -2.684 1.00 92.38 94 LEU A CA 1
ATOM 724 C C . LEU A 1 94 ? 0.624 3.802 -2.130 1.00 92.38 94 LEU A C 1
ATOM 726 O O . LEU A 1 94 ? 0.630 4.096 -0.933 1.00 92.38 94 LEU A O 1
ATOM 730 N N . THR A 1 95 ? -0.271 4.310 -2.980 1.00 92.88 95 THR A N 1
ATOM 731 C CA . THR A 1 95 ? -1.359 5.199 -2.546 1.00 92.88 95 THR A CA 1
ATOM 732 C C . THR A 1 95 ? -2.356 4.445 -1.669 1.00 92.88 95 THR A C 1
ATOM 734 O O . THR A 1 95 ? -2.648 4.907 -0.568 1.00 92.88 95 THR A O 1
ATOM 737 N N . GLY A 1 96 ? -2.793 3.255 -2.088 1.00 90.94 96 GLY A N 1
ATOM 738 C CA . GLY A 1 96 ? -3.685 2.417 -1.284 1.00 90.94 96 GLY A CA 1
ATOM 739 C C . GLY A 1 96 ? -3.049 1.969 0.036 1.00 90.94 96 GLY A C 1
ATOM 740 O O . GLY A 1 96 ? -3.674 2.068 1.090 1.00 90.94 96 GLY A O 1
ATOM 741 N N . ALA A 1 97 ? -1.767 1.589 0.024 1.00 94.75 97 ALA A N 1
ATOM 742 C CA . ALA A 1 97 ? -1.030 1.264 1.247 1.00 94.75 97 ALA A CA 1
ATOM 743 C C . ALA A 1 97 ? -1.024 2.438 2.245 1.00 94.75 97 ALA A C 1
ATOM 745 O O . ALA A 1 97 ? -1.218 2.250 3.446 1.00 94.75 97 ALA A O 1
ATOM 746 N N . LYS A 1 98 ? -0.859 3.676 1.763 1.00 94.88 98 LYS A N 1
ATOM 747 C CA . LYS A 1 98 ? -0.930 4.872 2.612 1.00 94.88 98 LYS A CA 1
ATOM 748 C C . LYS A 1 98 ? -2.318 5.058 3.235 1.00 94.88 98 LYS A C 1
ATOM 750 O O . LYS A 1 98 ? -2.394 5.402 4.413 1.00 94.88 98 LYS A O 1
ATOM 755 N N . GLU A 1 99 ? -3.389 4.847 2.474 1.00 93.94 99 GLU A N 1
ATOM 756 C CA . GLU A 1 99 ? -4.768 4.940 2.977 1.00 93.94 99 GLU A CA 1
ATOM 757 C C . GLU A 1 99 ? -5.033 3.911 4.086 1.00 93.94 99 GLU A C 1
ATOM 759 O O . GLU A 1 99 ? -5.575 4.258 5.138 1.00 93.94 99 GLU A O 1
ATOM 764 N N . LEU A 1 100 ? -4.561 2.671 3.916 1.00 93.25 100 LEU A N 1
ATOM 765 C CA . LEU A 1 100 ? -4.663 1.636 4.948 1.00 93.25 100 LEU A CA 1
ATOM 766 C C . LEU A 1 100 ? -3.867 1.995 6.212 1.00 93.25 100 LEU A C 1
ATOM 768 O O . LEU A 1 100 ? -4.383 1.843 7.320 1.00 93.25 100 LEU A O 1
ATOM 772 N N . ILE A 1 101 ? -2.652 2.540 6.077 1.00 95.00 101 ILE A N 1
ATOM 773 C CA . ILE A 1 101 ? -1.854 3.006 7.226 1.00 95.00 101 ILE A CA 1
ATOM 774 C C . ILE A 1 101 ? -2.579 4.123 7.981 1.00 95.00 101 ILE A C 1
ATOM 776 O O . ILE A 1 101 ? -2.631 4.091 9.211 1.00 95.00 101 ILE A O 1
ATOM 780 N N . GLN A 1 102 ? -3.153 5.099 7.270 1.00 94.94 102 GLN A N 1
ATOM 781 C CA . GLN A 1 102 ? -3.932 6.175 7.896 1.00 94.94 102 GLN A CA 1
ATOM 782 C C . GLN A 1 102 ? -5.111 5.609 8.684 1.00 94.94 102 GLN A C 1
ATOM 784 O O . GLN A 1 102 ? -5.306 5.970 9.844 1.00 94.94 102 GLN A O 1
ATOM 789 N N . SER A 1 103 ? -5.823 4.651 8.094 1.00 93.50 103 SER A N 1
ATOM 790 C CA . SER A 1 103 ? -6.922 3.956 8.751 1.00 93.50 103 SER A CA 1
ATOM 791 C C . SER A 1 103 ? -6.481 3.233 10.032 1.00 93.50 103 SER A C 1
ATOM 793 O O . SER A 1 103 ? -7.148 3.325 11.061 1.00 93.50 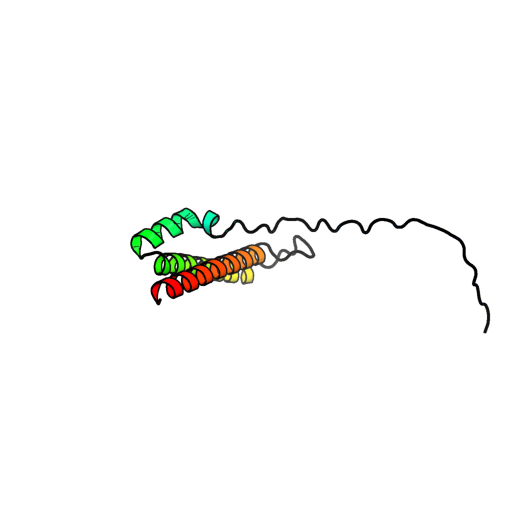103 SER A O 1
ATOM 795 N N . VAL A 1 104 ? -5.320 2.570 10.022 1.00 94.69 104 VAL A N 1
ATOM 796 C CA . VAL A 1 104 ? -4.744 1.945 11.227 1.00 94.69 104 VAL A CA 1
ATOM 797 C C . VAL A 1 104 ? -4.412 2.988 12.293 1.00 94.69 104 VAL A C 1
ATOM 799 O O . VAL A 1 104 ? -4.720 2.776 13.463 1.00 94.69 104 VAL A O 1
ATOM 802 N N . MET A 1 105 ? -3.807 4.120 11.922 1.00 94.00 105 MET A N 1
ATOM 803 C CA . MET A 1 105 ? -3.480 5.185 12.879 1.00 94.00 105 MET A CA 1
ATOM 804 C C . MET A 1 105 ? -4.729 5.759 13.559 1.00 94.00 105 MET A C 1
ATOM 806 O O . MET A 1 105 ? -4.698 6.043 14.758 1.00 94.00 105 MET A O 1
ATOM 810 N N . GLU A 1 106 ? -5.828 5.908 12.819 1.00 93.94 106 GLU A N 1
ATOM 811 C CA . GLU A 1 106 ? -7.117 6.341 13.366 1.00 93.94 106 GLU A CA 1
ATOM 812 C C . GLU A 1 106 ? -7.696 5.322 14.352 1.00 93.94 106 GLU A C 1
ATOM 814 O O . GLU A 1 106 ? -8.142 5.706 15.434 1.00 93.94 106 GLU A O 1
ATOM 819 N N . GLU A 1 107 ? -7.648 4.029 14.025 1.00 91.44 107 GLU A N 1
ATOM 820 C CA . GLU A 1 107 ? -8.105 2.960 14.922 1.00 91.44 107 GLU A CA 1
ATOM 821 C C . GLU A 1 107 ? -7.262 2.877 16.201 1.00 91.44 107 GLU A C 1
ATOM 823 O O . GLU A 1 107 ? -7.803 2.774 17.303 1.00 91.44 107 GLU A O 1
ATOM 828 N N . LEU A 1 108 ? -5.936 3.006 16.089 1.00 91.62 108 LEU A N 1
ATOM 829 C CA . LEU A 1 108 ? -5.051 3.025 17.255 1.00 91.62 108 LEU A CA 1
ATOM 830 C C . LEU A 1 108 ? -5.338 4.221 18.169 1.00 91.62 108 LEU A C 1
ATOM 832 O O . LEU A 1 108 ? -5.345 4.065 19.390 1.00 91.62 108 LEU A O 1
ATOM 836 N N . LYS A 1 109 ? -5.636 5.395 17.597 1.00 92.50 109 LYS A N 1
ATOM 837 C CA . LYS A 1 109 ? -6.035 6.575 18.371 1.00 92.50 109 LYS A CA 1
ATOM 838 C C . LYS A 1 109 ? -7.327 6.330 19.153 1.00 92.50 109 LYS A C 1
ATOM 840 O O . LYS A 1 109 ? -7.366 6.654 20.332 1.00 92.50 109 LYS A O 1
ATOM 845 N N . LYS A 1 110 ? -8.345 5.720 18.534 1.00 90.88 110 LYS A N 1
ATOM 846 C CA . LYS A 1 110 ? -9.611 5.368 19.209 1.00 90.88 110 LYS A CA 1
ATOM 847 C C . LYS A 1 110 ? -9.416 4.377 20.356 1.00 90.88 110 LYS A C 1
ATOM 849 O O . LYS A 1 110 ? -10.173 4.414 21.310 1.00 90.88 110 LYS A O 1
ATOM 854 N N . SER A 1 111 ? -8.437 3.479 20.245 1.00 81.81 111 SER A N 1
ATOM 855 C CA . SER A 1 111 ? -8.156 2.472 21.277 1.00 81.81 111 SER A CA 1
ATOM 856 C C . SER A 1 111 ? -7.346 2.989 22.473 1.00 81.81 111 SER A C 1
ATOM 858 O O . SER A 1 111 ? -7.232 2.283 23.471 1.00 81.81 111 SER A O 1
ATOM 860 N N . SER A 1 112 ? -6.735 4.173 22.349 1.00 74.12 112 SER A N 1
ATOM 861 C CA . SER A 1 112 ? -5.862 4.771 23.367 1.00 74.12 112 SER A CA 1
ATOM 862 C C . SER A 1 112 ? -6.551 5.843 24.224 1.00 74.12 112 SER A C 1
ATOM 864 O O . SER A 1 112 ? -5.940 6.273 25.205 1.00 74.12 112 SER A O 1
ATOM 866 N N . ASP A 1 113 ? -7.751 6.287 23.840 1.00 52.28 113 ASP A N 1
ATOM 867 C CA . ASP A 1 113 ? -8.661 7.131 24.638 1.00 52.28 113 ASP A CA 1
ATOM 868 C C . ASP A 1 113 ? -9.637 6.241 25.428 1.00 52.28 113 ASP A C 1
ATOM 870 O O . ASP A 1 113 ? -9.932 6.573 26.599 1.00 52.28 113 ASP A O 1
#

Radius of gyration: 24.87 Å; chains: 1; bounding box: 29×69×62 Å

Sequence (113 aa):
MPRTFDVSEGILSAEPLCSTHGGGYNRPMPVFDDKQEELEHYETMMGVPRGRLAVTMDMITDAMALVGQHGVYCQSQRWPGKPVMDIQIIMNSLTGAKELIQSVMEELKKSSD

Secondary structure (DSSP, 8-state):
---------------------------PPPHHHHTHHHHHHHHHHH-HHHHHHHHHHHHHHHHHHHHHHHHHHTT---STTS--HHHHHHHHHHHHHHHHHHHHHHHHHHHH-